Protein AF-A0A7J5VAN1-F1 (afdb_monomer_lite)

pLDDT: mean 75.52, std 18.14, range [35.72, 95.88]

Foldseek 3Di:
DDPPCDPPDDDDQVVQFQDFDADPVRDTQFTFHGFDWDPDPPDTHTPGTDGDGDPPPPPPPPPPPPPVVPPDDDDDD

Structure (mmCIF, N/CA/C/O backbone):
data_AF-A0A7J5VAN1-F1
#
_entry.id   AF-A0A7J5VAN1-F1
#
loop_
_atom_site.group_PDB
_atom_site.id
_atom_site.type_symbol
_atom_site.label_atom_id
_atom_site.label_alt_id
_atom_site.label_comp_id
_atom_site.label_asym_id
_atom_site.label_entity_id
_atom_site.label_seq_id
_atom_site.pdbx_PDB_ins_code
_atom_site.Cartn_x
_atom_site.Cartn_y
_atom_site.Cartn_z
_atom_site.occupancy
_atom_site.B_iso_or_equiv
_atom_site.auth_seq_id
_atom_site.auth_comp_id
_atom_site.auth_asym_id
_atom_site.auth_atom_id
_atom_site.pdbx_PDB_model_num
ATOM 1 N N . MET A 1 1 ? 28.444 -8.443 -4.434 1.00 38.00 1 MET A N 1
ATOM 2 C CA . MET A 1 1 ? 27.481 -9.565 -4.460 1.00 38.00 1 MET A CA 1
ATOM 3 C C . MET A 1 1 ? 26.104 -8.970 -4.708 1.00 38.00 1 MET A C 1
ATOM 5 O O . MET A 1 1 ? 25.640 -8.212 -3.868 1.00 38.00 1 MET A O 1
ATOM 9 N N . ALA A 1 2 ? 25.509 -9.196 -5.882 1.00 52.38 2 ALA A N 1
ATOM 10 C CA . ALA A 1 2 ? 24.167 -8.702 -6.182 1.00 52.38 2 ALA A CA 1
ATOM 11 C C . ALA A 1 2 ? 23.155 -9.591 -5.450 1.00 52.38 2 ALA A C 1
ATOM 13 O O . ALA A 1 2 ? 23.076 -10.789 -5.711 1.00 52.38 2 ALA A O 1
ATOM 14 N N . ILE A 1 3 ? 22.439 -9.019 -4.484 1.00 60.41 3 ILE A N 1
ATOM 15 C 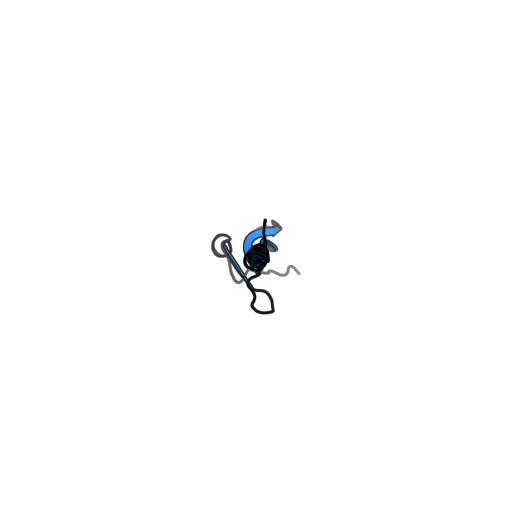CA . ILE A 1 3 ? 21.336 -9.692 -3.802 1.00 60.41 3 ILE A CA 1
ATOM 16 C 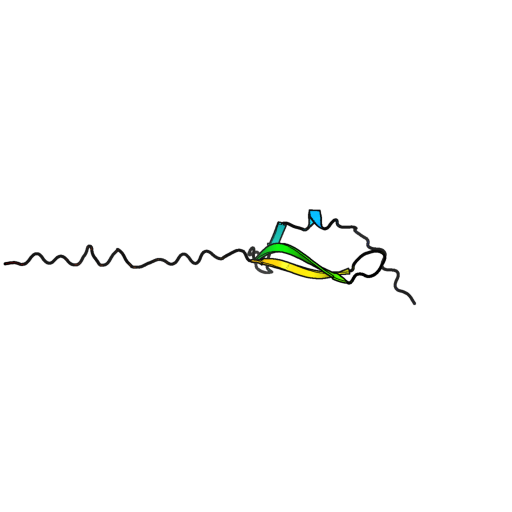C . ILE A 1 3 ? 20.224 -9.862 -4.843 1.00 60.41 3 ILE A C 1
ATOM 18 O O . ILE A 1 3 ? 19.505 -8.916 -5.156 1.00 60.41 3 ILE A O 1
ATOM 22 N N . ASN A 1 4 ? 20.132 -11.056 -5.426 1.00 57.72 4 ASN A N 1
ATOM 23 C CA . ASN A 1 4 ? 19.073 -11.417 -6.357 1.00 57.72 4 ASN A CA 1
ATOM 24 C C . ASN A 1 4 ? 17.785 -11.629 -5.542 1.00 57.72 4 ASN A C 1
ATOM 26 O O . ASN A 1 4 ? 17.540 -12.699 -4.990 1.00 57.72 4 ASN A O 1
ATOM 30 N N . ARG A 1 5 ? 17.030 -10.545 -5.338 1.00 63.12 5 ARG A N 1
ATOM 31 C CA . ARG A 1 5 ? 15.702 -10.569 -4.714 1.00 63.12 5 ARG A CA 1
ATOM 32 C C . ARG A 1 5 ? 14.683 -10.879 -5.797 1.00 63.12 5 ARG A C 1
ATOM 34 O O . ARG A 1 5 ? 13.989 -9.980 -6.263 1.00 63.12 5 ARG A O 1
ATOM 41 N N . GLU A 1 6 ? 14.602 -12.140 -6.202 1.00 65.00 6 GLU A N 1
ATOM 42 C CA . GLU A 1 6 ? 13.445 -12.571 -6.979 1.00 65.00 6 GLU A CA 1
ATOM 43 C C . GLU A 1 6 ? 12.180 -12.337 -6.132 1.00 65.00 6 GLU A C 1
ATOM 45 O O . GLU A 1 6 ? 12.115 -12.787 -4.979 1.00 65.00 6 GLU A O 1
ATOM 50 N N . PRO A 1 7 ? 11.188 -11.584 -6.639 1.00 65.50 7 PRO A N 1
ATOM 51 C CA . PRO A 1 7 ? 9.967 -11.336 -5.895 1.00 65.50 7 PRO A CA 1
ATOM 52 C C . PRO A 1 7 ? 9.215 -12.654 -5.697 1.00 65.50 7 PRO A C 1
ATOM 54 O O . PRO A 1 7 ? 8.748 -13.263 -6.654 1.00 65.50 7 PRO A O 1
ATOM 57 N N . GLN A 1 8 ? 9.055 -13.080 -4.441 1.00 66.94 8 GLN A N 1
ATOM 58 C CA . GLN A 1 8 ? 8.333 -14.316 -4.107 1.00 66.94 8 GLN A CA 1
ATOM 59 C C . GLN A 1 8 ? 6.833 -14.238 -4.443 1.00 66.94 8 GLN A C 1
ATOM 61 O O . GLN A 1 8 ? 6.170 -15.265 -4.560 1.00 66.94 8 GLN A O 1
ATOM 66 N N . VAL A 1 9 ? 6.283 -13.026 -4.596 1.00 73.31 9 VAL A N 1
ATOM 67 C CA . VAL A 1 9 ? 4.874 -12.793 -4.931 1.00 73.31 9 VAL A CA 1
ATOM 68 C C . VAL A 1 9 ? 4.764 -11.618 -5.897 1.00 73.31 9 VAL A C 1
ATOM 70 O O . VAL A 1 9 ? 5.178 -10.504 -5.579 1.00 73.31 9 VAL A O 1
ATOM 73 N N . PHE A 1 10 ? 4.149 -11.854 -7.058 1.00 77.69 10 PHE A N 1
ATOM 74 C CA . PHE A 1 10 ? 3.753 -10.792 -7.979 1.00 77.69 10 PHE A CA 1
ATOM 75 C C . PHE A 1 10 ? 2.321 -10.338 -7.674 1.00 77.69 10 PHE A C 1
ATOM 77 O O . PHE A 1 10 ? 1.376 -11.135 -7.699 1.00 77.69 10 PHE A O 1
ATOM 84 N N . LEU A 1 11 ? 2.148 -9.046 -7.395 1.00 79.00 11 LEU A N 1
ATOM 85 C CA . LEU A 1 11 ? 0.848 -8.445 -7.121 1.00 79.00 11 LEU A CA 1
ATOM 86 C C . LEU A 1 11 ? 0.487 -7.452 -8.220 1.00 79.00 11 LEU A C 1
ATOM 88 O O . LEU A 1 11 ? 1.202 -6.490 -8.476 1.00 79.00 11 LEU A O 1
ATOM 92 N N . PHE A 1 12 ? -0.680 -7.657 -8.826 1.00 86.56 12 PHE A N 1
ATOM 93 C CA . PHE A 1 12 ? -1.272 -6.656 -9.702 1.00 86.56 12 PHE A CA 1
ATOM 94 C C . PHE A 1 12 ? -1.774 -5.477 -8.871 1.00 86.56 12 PHE A C 1
ATOM 96 O O . PHE A 1 12 ? -2.499 -5.683 -7.895 1.00 86.56 12 PHE A O 1
ATOM 103 N N . LEU A 1 13 ? -1.473 -4.251 -9.308 1.00 88.25 13 LEU A N 1
ATOM 104 C CA . LEU A 1 13 ? -1.964 -3.018 -8.684 1.00 88.25 13 LEU A CA 1
ATOM 105 C C . LEU A 1 13 ? -3.487 -3.054 -8.475 1.00 88.25 13 LEU A C 1
ATOM 107 O O . LEU A 1 13 ? -3.976 -2.736 -7.395 1.00 88.25 13 LEU A O 1
ATOM 111 N N . SER A 1 14 ? -4.237 -3.558 -9.458 1.00 90.75 14 SER A N 1
ATOM 112 C CA . SER A 1 14 ? -5.698 -3.705 -9.390 1.00 90.75 14 SER A CA 1
ATOM 113 C C . SER A 1 14 ? -6.195 -4.554 -8.215 1.00 90.75 14 SER A C 1
ATOM 115 O O . SER A 1 14 ? -7.300 -4.331 -7.731 1.00 90.75 14 SER A O 1
ATOM 117 N N . LYS A 1 15 ? -5.392 -5.503 -7.714 1.00 91.31 15 LYS A N 1
ATOM 118 C CA . LYS A 1 15 ? -5.738 -6.300 -6.526 1.00 91.31 15 LYS A CA 1
ATOM 119 C C . LYS A 1 15 ? -5.543 -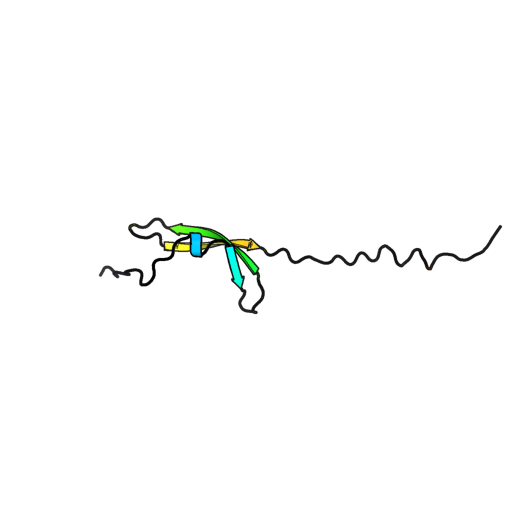5.530 -5.219 1.00 91.31 15 LYS A C 1
ATOM 121 O O . LYS A 1 15 ? -6.046 -5.986 -4.191 1.00 91.31 15 LYS A O 1
ATOM 126 N N . ILE A 1 16 ? -4.794 -4.430 -5.242 1.00 91.50 16 ILE A N 1
ATOM 127 C CA . ILE A 1 16 ? -4.431 -3.612 -4.077 1.00 91.50 16 ILE A CA 1
ATOM 128 C C . ILE A 1 16 ? -5.357 -2.394 -3.970 1.00 91.50 16 ILE A C 1
ATOM 130 O O . ILE A 1 16 ? -5.787 -2.048 -2.869 1.00 91.50 16 ILE A O 1
ATOM 134 N N . LEU A 1 17 ? -5.701 -1.774 -5.103 1.00 93.94 17 LEU A N 1
ATOM 135 C CA . LEU A 1 17 ? -6.583 -0.607 -5.153 1.00 93.94 17 LEU A CA 1
ATOM 136 C C . LEU A 1 17 ? -7.933 -0.873 -4.469 1.00 93.94 17 LEU A C 1
ATOM 138 O O . LEU A 1 17 ? -8.522 -1.947 -4.586 1.00 93.94 17 LEU A O 1
ATOM 142 N N . GLY A 1 18 ? -8.430 0.118 -3.730 1.00 93.44 18 GLY A N 1
ATOM 143 C CA . GLY A 1 18 ? -9.722 0.060 -3.046 1.00 93.44 18 GLY A CA 1
ATOM 144 C C . GLY A 1 18 ? -9.756 -0.781 -1.766 1.00 93.44 18 GLY A C 1
ATOM 145 O O . GLY A 1 18 ? -10.765 -0.734 -1.058 1.00 93.44 18 GLY A O 1
ATOM 146 N N . ARG A 1 19 ? -8.683 -1.506 -1.419 1.00 94.38 19 ARG A N 1
ATOM 147 C CA . ARG A 1 19 ? -8.605 -2.239 -0.145 1.00 94.38 19 ARG A CA 1
ATOM 148 C C . ARG A 1 19 ? -8.608 -1.289 1.049 1.00 94.38 19 ARG A C 1
ATOM 150 O O . ARG A 1 19 ? -8.055 -0.193 0.978 1.00 94.38 19 ARG A O 1
ATOM 157 N N . ASN A 1 20 ? -9.210 -1.731 2.153 1.00 94.94 20 ASN A N 1
ATOM 158 C CA . ASN A 1 20 ? -9.205 -0.983 3.408 1.00 94.94 20 ASN A CA 1
ATOM 159 C C . ASN A 1 20 ? -7.796 -0.957 4.010 1.00 94.94 20 ASN A C 1
ATOM 161 O O . ASN A 1 20 ? -7.131 -1.990 4.083 1.00 94.94 20 ASN A O 1
ATOM 165 N N . ILE A 1 21 ? -7.385 0.215 4.485 1.00 93.38 21 ILE A N 1
ATOM 166 C CA . ILE A 1 21 ? -6.202 0.369 5.328 1.00 93.38 21 ILE A CA 1
ATOM 167 C C . ILE A 1 21 ? -6.667 0.321 6.773 1.00 93.38 21 ILE A C 1
ATOM 169 O O . ILE A 1 21 ? -7.513 1.119 7.183 1.00 93.38 21 ILE A O 1
ATOM 173 N N . VAL A 1 22 ? -6.120 -0.630 7.519 1.00 94.00 22 VAL A N 1
ATOM 174 C CA . VAL A 1 22 ? -6.435 -0.851 8.927 1.00 94.00 22 VAL A CA 1
ATOM 175 C C . VAL A 1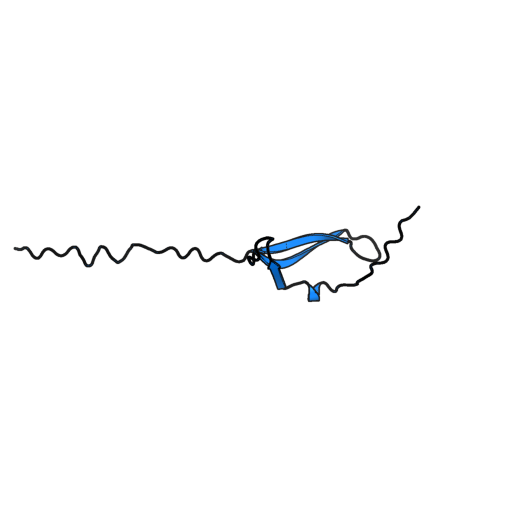 22 ? -5.249 -0.371 9.753 1.00 94.00 22 VAL A C 1
ATOM 177 O O . VAL A 1 22 ? -4.112 -0.755 9.483 1.00 94.00 22 VAL A O 1
ATOM 180 N N . GLY A 1 23 ? -5.513 0.519 10.706 1.00 90.69 23 GLY A N 1
ATOM 181 C CA . GLY A 1 23 ? -4.518 1.007 11.649 1.00 90.69 23 GLY A CA 1
ATOM 182 C C . GLY A 1 23 ? -4.138 -0.064 12.667 1.00 90.69 23 GLY A C 1
ATOM 183 O O . GLY A 1 23 ? -4.784 -1.106 12.785 1.00 90.69 23 GLY A O 1
ATOM 184 N N . ALA A 1 24 ? -3.080 0.197 13.432 1.00 93.44 24 ALA A N 1
ATOM 185 C CA . ALA A 1 24 ? -2.588 -0.746 14.436 1.00 93.44 24 ALA A CA 1
ATOM 186 C C . ALA A 1 24 ? -3.623 -1.057 15.535 1.00 93.44 24 ALA A C 1
ATOM 188 O O . ALA A 1 24 ? -3.531 -2.103 16.172 1.00 93.44 24 ALA A O 1
ATOM 189 N N . THR A 1 25 ? -4.615 -0.182 15.747 1.00 93.75 25 THR A N 1
ATOM 190 C CA . THR A 1 25 ? -5.684 -0.389 16.737 1.00 93.75 25 THR A CA 1
ATOM 191 C C . THR A 1 25 ? -6.943 -1.040 16.147 1.00 93.75 25 THR A C 1
ATOM 193 O O . THR A 1 25 ? -7.933 -1.217 16.853 1.00 93.75 25 THR A O 1
ATOM 196 N N . GLY A 1 26 ? -6.908 -1.451 14.872 1.00 92.12 26 GLY A N 1
ATOM 197 C CA . GLY A 1 26 ? -8.016 -2.122 14.181 1.00 92.12 26 GLY A CA 1
ATOM 198 C C . GLY A 1 26 ? -9.027 -1.174 13.526 1.00 92.12 26 GLY A C 1
ATOM 199 O O . GLY A 1 26 ? -9.979 -1.617 12.882 1.00 92.12 26 GLY A O 1
ATOM 200 N N . GLU A 1 27 ? -8.831 0.133 13.648 1.00 92.38 27 GLU A N 1
ATOM 201 C CA . GLU A 1 27 ? -9.643 1.152 13.004 1.00 92.38 27 GLU A CA 1
ATOM 202 C C . GLU A 1 27 ? -9.388 1.203 11.492 1.00 92.38 27 GLU A C 1
ATOM 204 O O . GLU A 1 27 ? -8.264 1.049 11.018 1.00 92.38 27 GLU A O 1
ATOM 209 N N . THR A 1 28 ? -10.430 1.460 10.701 1.00 92.50 28 THR A N 1
ATOM 210 C CA . THR A 1 28 ? -10.244 1.702 9.265 1.00 92.50 28 THR A CA 1
ATOM 211 C C . THR A 1 28 ? -9.801 3.145 9.045 1.00 92.50 28 THR A C 1
ATOM 213 O O . THR A 1 28 ? -10.575 4.076 9.264 1.00 92.50 28 THR A O 1
ATOM 216 N N . LEU A 1 29 ? -8.571 3.327 8.571 1.00 92.06 29 LEU A N 1
ATOM 217 C CA . LEU A 1 29 ? -7.986 4.632 8.254 1.00 92.06 29 LEU A CA 1
ATOM 218 C C . LEU A 1 29 ? -8.473 5.171 6.906 1.00 92.06 29 LEU A C 1
ATOM 220 O O . LEU A 1 29 ? -8.505 6.381 6.683 1.00 92.06 29 LEU A O 1
ATOM 224 N N . GLY A 1 30 ? -8.864 4.283 5.993 1.00 93.81 30 GLY A N 1
ATOM 225 C CA . GLY A 1 30 ? -9.266 4.666 4.649 1.00 93.81 30 GLY A CA 1
ATOM 226 C C . GLY A 1 30 ? -9.199 3.522 3.655 1.00 93.81 30 GLY A C 1
ATOM 227 O O . GLY A 1 30 ? -9.259 2.350 4.031 1.00 93.81 30 GLY A O 1
ATOM 228 N N . ARG A 1 31 ? -9.065 3.870 2.374 1.00 95.56 31 ARG A N 1
ATOM 229 C CA . ARG A 1 31 ? -8.885 2.913 1.275 1.00 95.56 31 ARG A CA 1
ATOM 230 C C . ARG A 1 31 ? -7.694 3.281 0.408 1.00 95.56 31 ARG A C 1
ATOM 232 O O . ARG A 1 31 ? -7.476 4.467 0.159 1.00 95.56 31 ARG A O 1
ATOM 239 N N . VAL A 1 32 ? -6.975 2.274 -0.084 1.00 95.88 32 VAL A N 1
ATOM 240 C CA . VAL A 1 32 ? -5.875 2.467 -1.038 1.00 95.88 32 VAL A CA 1
ATOM 241 C C . VAL A 1 32 ? -6.415 3.154 -2.289 1.00 95.88 32 VAL A C 1
ATOM 243 O O . VAL A 1 32 ? -7.342 2.650 -2.927 1.00 95.88 32 VAL A O 1
ATOM 246 N N . TYR A 1 33 ? -5.846 4.310 -2.606 1.00 94.94 33 TYR A N 1
ATOM 247 C CA . TYR A 1 33 ? -6.164 5.082 -3.801 1.00 94.94 33 TYR A CA 1
ATOM 248 C C . TYR A 1 33 ? -5.111 4.860 -4.884 1.00 94.94 33 TYR A C 1
ATOM 250 O O . TYR A 1 33 ? -5.479 4.673 -6.037 1.00 94.94 33 TYR A O 1
ATOM 258 N N . ASP A 1 34 ? -3.832 4.843 -4.500 1.00 94.38 34 ASP A N 1
ATOM 259 C CA . ASP A 1 34 ? -2.707 4.622 -5.408 1.00 94.38 34 ASP A CA 1
ATOM 260 C C . ASP A 1 34 ? -1.441 4.185 -4.639 1.00 94.38 34 ASP A C 1
ATOM 262 O O . ASP A 1 34 ? -1.453 4.111 -3.405 1.00 94.38 34 ASP A O 1
ATOM 266 N N . LEU A 1 35 ? -0.347 3.905 -5.348 1.00 92.69 35 LEU A N 1
ATOM 267 C CA . LEU A 1 35 ? 0.963 3.550 -4.797 1.00 92.69 35 LEU A CA 1
ATOM 268 C C . LEU A 1 35 ? 2.052 4.484 -5.327 1.00 92.69 35 LEU A C 1
ATOM 270 O O . LEU A 1 35 ? 2.024 4.902 -6.480 1.00 92.69 35 LEU A O 1
ATOM 274 N N . THR A 1 36 ? 3.065 4.745 -4.506 1.00 93.06 36 THR A N 1
ATOM 275 C CA . THR A 1 36 ? 4.332 5.298 -4.992 1.00 93.06 36 THR A CA 1
ATOM 276 C C . THR A 1 36 ? 5.319 4.156 -5.167 1.00 93.06 36 THR A C 1
ATOM 278 O O . THR A 1 36 ? 5.458 3.306 -4.283 1.00 93.06 36 THR A O 1
ATOM 281 N N . ALA A 1 37 ? 5.996 4.122 -6.310 1.00 90.62 37 ALA A N 1
ATOM 282 C CA . ALA A 1 37 ? 6.971 3.089 -6.607 1.00 90.62 37 ALA A CA 1
ATOM 283 C C . ALA A 1 37 ? 8.193 3.664 -7.321 1.00 90.62 37 ALA A C 1
ATOM 285 O O . ALA A 1 37 ? 8.090 4.618 -8.092 1.00 90.62 37 ALA A O 1
ATOM 286 N N . GLU A 1 38 ? 9.344 3.058 -7.066 1.00 89.88 38 GLU A N 1
ATOM 287 C CA . GLU A 1 38 ? 10.561 3.294 -7.829 1.00 89.88 38 GLU A CA 1
ATOM 288 C C . GLU A 1 38 ? 10.583 2.360 -9.036 1.00 89.88 38 GLU A C 1
ATOM 290 O O . GLU A 1 38 ? 10.472 1.137 -8.904 1.00 89.88 38 GLU A O 1
ATOM 295 N N . PHE A 1 39 ? 10.718 2.947 -10.224 1.00 80.44 39 PHE A N 1
ATOM 296 C CA . PHE A 1 39 ? 10.818 2.215 -11.481 1.00 80.44 39 PHE A CA 1
ATOM 297 C C . PHE A 1 39 ? 12.228 1.653 -11.644 1.00 80.44 39 PHE A C 1
ATOM 299 O O . PHE A 1 39 ? 13.079 2.219 -12.323 1.00 80.44 39 PHE A O 1
ATOM 306 N N . VAL A 1 40 ? 12.460 0.527 -10.983 1.00 81.25 40 VAL A N 1
ATOM 307 C CA . VAL A 1 40 ? 13.613 -0.345 -11.198 1.00 81.25 40 VAL A CA 1
ATOM 308 C C . VAL A 1 40 ? 13.155 -1.548 -12.010 1.00 81.25 40 VAL A C 1
ATOM 310 O O . VAL A 1 40 ? 12.180 -2.214 -11.666 1.00 81.25 40 VAL A O 1
ATOM 313 N N . GLU 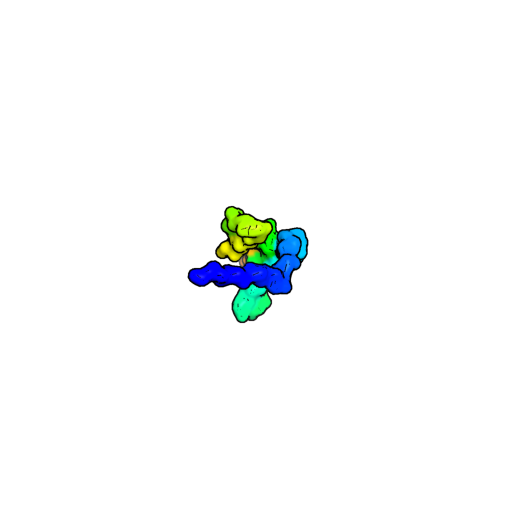A 1 41 ? 13.831 -1.815 -13.122 1.00 73.38 41 GLU A N 1
ATOM 314 C CA . GLU A 1 41 ? 13.543 -2.989 -13.944 1.00 73.38 41 GLU A CA 1
ATOM 315 C C . GLU A 1 41 ? 14.040 -4.265 -13.245 1.00 73.38 41 GLU A C 1
ATOM 317 O O . GLU A 1 41 ? 15.114 -4.243 -12.634 1.00 73.38 41 GLU A O 1
ATOM 322 N N . PRO A 1 42 ? 13.303 -5.394 -13.316 1.00 75.88 42 PRO A N 1
ATOM 323 C CA . PRO A 1 42 ? 12.080 -5.643 -14.098 1.00 75.88 42 PRO A CA 1
ATOM 324 C C . PRO A 1 42 ? 10.757 -5.425 -13.335 1.00 75.88 42 PRO A C 1
ATOM 326 O O . PRO A 1 42 ? 9.689 -5.503 -13.941 1.00 75.88 42 PRO A O 1
ATOM 329 N N . TYR A 1 43 ? 10.805 -5.169 -12.022 1.00 78.88 43 TYR A N 1
ATOM 330 C CA . TYR A 1 43 ? 9.620 -4.996 -11.179 1.00 78.88 43 TYR A CA 1
ATOM 331 C C . TYR A 1 43 ? 9.758 -3.752 -10.300 1.00 78.88 43 TYR A C 1
ATOM 333 O O . TYR A 1 43 ? 10.706 -3.674 -9.515 1.00 78.88 43 TYR A O 1
ATOM 341 N N . PRO A 1 44 ? 8.804 -2.808 -10.369 1.00 84.31 44 PRO A N 1
ATOM 342 C CA . PRO A 1 44 ? 8.887 -1.592 -9.582 1.00 84.31 44 PRO A CA 1
ATOM 343 C C . PRO A 1 44 ? 8.790 -1.907 -8.086 1.00 84.31 44 PRO A C 1
ATOM 345 O O . PRO A 1 44 ? 7.959 -2.713 -7.652 1.00 84.31 44 PRO A O 1
ATOM 348 N N . ILE A 1 45 ? 9.629 -1.252 -7.287 1.00 85.56 45 ILE A N 1
ATOM 349 C CA . ILE A 1 45 ? 9.630 -1.402 -5.829 1.00 85.56 45 ILE A CA 1
ATOM 350 C C . ILE A 1 45 ? 8.630 -0.408 -5.249 1.00 85.56 45 ILE A C 1
ATOM 352 O O . ILE A 1 45 ? 8.781 0.798 -5.423 1.00 85.56 45 ILE A O 1
ATOM 356 N N . VAL A 1 46 ? 7.615 -0.899 -4.536 1.00 88.12 46 VAL A N 1
ATOM 357 C CA . VAL A 1 46 ? 6.648 -0.040 -3.838 1.00 88.12 46 VAL A CA 1
ATOM 358 C C . VAL A 1 46 ? 7.329 0.620 -2.638 1.00 88.12 46 VAL A C 1
ATOM 360 O O . VAL A 1 46 ? 7.802 -0.071 -1.737 1.00 88.12 46 VAL A O 1
ATOM 363 N N . THR A 1 47 ? 7.351 1.951 -2.609 1.00 92.06 47 THR A N 1
ATOM 364 C CA . THR A 1 47 ? 7.966 2.762 -1.542 1.00 92.06 47 THR A CA 1
ATOM 365 C C . THR A 1 47 ? 6.941 3.441 -0.641 1.00 92.06 47 THR A C 1
ATOM 367 O O . THR A 1 47 ? 7.275 3.877 0.458 1.00 92.06 47 THR A O 1
ATOM 370 N N . GLY A 1 48 ? 5.679 3.510 -1.068 1.00 91.62 48 GLY A N 1
ATOM 371 C CA . GLY A 1 48 ? 4.626 4.163 -0.303 1.00 91.62 48 GLY A CA 1
ATOM 372 C C . GLY A 1 48 ? 3.225 3.907 -0.847 1.00 91.62 48 GLY A C 1
ATOM 373 O O . GLY A 1 48 ? 3.032 3.330 -1.919 1.00 91.62 48 GLY A O 1
ATOM 374 N N . ILE A 1 49 ? 2.230 4.321 -0.062 1.00 93.00 49 ILE A N 1
ATOM 375 C CA . ILE A 1 49 ? 0.805 4.127 -0.342 1.00 93.00 49 ILE A CA 1
ATOM 376 C C . ILE A 1 49 ? 0.101 5.477 -0.250 1.00 93.00 49 ILE A C 1
ATOM 378 O O . ILE A 1 49 ? 0.193 6.168 0.766 1.00 93.00 49 ILE A O 1
ATOM 382 N N . ILE A 1 50 ? -0.660 5.817 -1.285 1.00 94.69 50 ILE A N 1
ATOM 383 C CA . ILE A 1 50 ? -1.579 6.952 -1.290 1.00 94.69 50 ILE A CA 1
ATOM 384 C C . ILE A 1 50 ? -2.965 6.412 -0.957 1.00 94.69 50 ILE A C 1
ATOM 386 O O . ILE A 1 50 ? -3.458 5.475 -1.589 1.00 94.69 50 ILE A O 1
ATOM 390 N N . PHE A 1 51 ? -3.624 6.993 0.041 1.00 93.88 51 PHE A N 1
ATOM 391 C CA . PHE A 1 51 ? -4.927 6.511 0.477 1.00 93.88 51 PHE A CA 1
ATOM 392 C C . PHE A 1 51 ? -5.923 7.634 0.693 1.00 93.88 51 PHE A C 1
ATOM 394 O O . PHE A 1 51 ? -5.590 8.740 1.118 1.00 93.88 51 PHE A O 1
ATOM 401 N N . ARG A 1 52 ? -7.187 7.320 0.419 1.00 92.06 52 ARG A N 1
ATOM 402 C CA . ARG A 1 52 ? -8.303 8.201 0.728 1.00 92.06 52 ARG A CA 1
ATOM 403 C C . ARG A 1 52 ? -8.727 7.950 2.166 1.00 92.06 52 ARG A C 1
ATOM 405 O O . ARG A 1 52 ? -9.197 6.855 2.478 1.00 92.06 52 ARG A O 1
ATOM 412 N N . SER A 1 53 ? -8.578 8.965 3.013 1.00 89.88 53 SER A N 1
ATOM 413 C CA . SER A 1 53 ? -8.990 8.903 4.415 1.00 89.88 53 SER A CA 1
ATOM 414 C C . SER A 1 53 ? -10.487 8.607 4.539 1.00 89.88 53 SER A C 1
ATOM 416 O O . SER A 1 53 ? -11.316 9.186 3.825 1.00 89.88 53 SER A O 1
ATOM 418 N N . ALA A 1 54 ? -10.835 7.694 5.445 1.00 82.06 54 ALA A N 1
ATOM 419 C CA . ALA A 1 54 ? -12.212 7.513 5.864 1.00 82.06 54 ALA A CA 1
ATOM 420 C C . ALA A 1 54 ? -12.614 8.760 6.658 1.00 82.06 54 ALA A C 1
ATOM 422 O O . ALA A 1 54 ? -12.160 8.966 7.782 1.00 82.06 54 ALA A O 1
ATOM 423 N N . GLN A 1 55 ? -13.447 9.621 6.066 1.00 74.38 55 GLN A N 1
ATOM 424 C CA . GLN A 1 55 ? -13.992 10.770 6.781 1.00 74.38 55 GLN A CA 1
ATOM 425 C C . GLN A 1 55 ? -14.697 10.266 8.037 1.00 74.38 55 GLN A C 1
ATOM 427 O O . GLN A 1 55 ? -15.750 9.626 7.970 1.00 74.38 55 GLN A O 1
ATOM 432 N N . LYS A 1 56 ? -14.122 10.577 9.198 1.00 63.16 56 LYS A N 1
ATOM 433 C CA . LYS A 1 56 ? -14.828 10.467 10.464 1.00 63.16 56 LYS A CA 1
ATOM 434 C C . LYS A 1 56 ? -15.980 11.458 10.349 1.00 63.16 56 LYS A C 1
ATOM 436 O O . LYS A 1 56 ? -15.742 12.663 10.363 1.00 63.16 56 LYS A O 1
ATOM 441 N N . LYS A 1 57 ? -17.215 10.976 10.157 1.00 55.25 57 LYS A N 1
ATOM 442 C CA . LYS A 1 57 ? -18.401 11.818 10.346 1.00 55.25 57 LYS A CA 1
ATOM 443 C C . LYS A 1 57 ? -18.307 12.329 11.776 1.00 55.25 57 LYS A C 1
ATOM 445 O O . LYS A 1 57 ? -18.634 11.610 12.716 1.00 55.25 57 LYS A O 1
ATOM 450 N N . ILE A 1 58 ? -17.806 13.547 11.941 1.00 54.94 58 ILE A N 1
ATOM 451 C CA . ILE A 1 58 ? -18.012 14.297 13.163 1.00 54.94 58 ILE A CA 1
ATOM 452 C C . ILE A 1 58 ? -19.505 14.568 13.126 1.00 54.94 58 ILE A C 1
ATOM 454 O O . ILE A 1 58 ? -19.979 15.402 12.357 1.00 54.94 58 ILE A O 1
ATOM 458 N N . LEU A 1 59 ? -20.259 13.751 13.856 1.00 55.56 59 LEU A N 1
ATOM 459 C CA . LEU A 1 59 ? -21.651 14.023 14.132 1.00 55.56 59 LEU A CA 1
ATOM 460 C C . LEU A 1 59 ? -21.631 15.293 14.982 1.00 55.56 59 LEU A C 1
ATOM 462 O O . LEU A 1 59 ? -21.492 15.233 16.200 1.00 55.56 59 LEU A O 1
ATOM 466 N N . SER A 1 60 ? -21.651 16.453 14.329 1.00 49.19 60 SER A N 1
ATOM 467 C CA . SER A 1 60 ? -21.904 17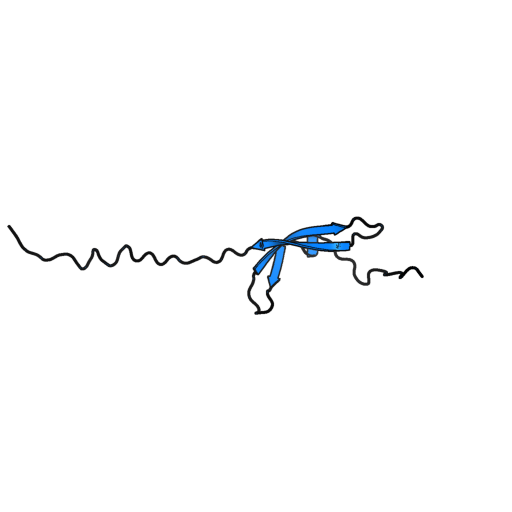.717 14.995 1.00 49.19 60 SER A CA 1
ATOM 468 C C . SER A 1 60 ? -23.327 17.618 15.523 1.00 49.19 60 SER A C 1
ATOM 470 O O . SER A 1 60 ? -24.298 17.833 14.796 1.00 49.19 60 SER A O 1
ATOM 472 N N . SER A 1 61 ? -23.463 17.204 16.775 1.00 56.03 61 SER A N 1
ATOM 473 C CA . SER A 1 61 ? -24.676 17.404 17.543 1.00 56.03 61 SER A CA 1
ATOM 474 C C . SER A 1 61 ? -24.888 18.913 17.639 1.00 56.03 61 SER A C 1
ATOM 476 O O . SER A 1 61 ? -24.320 19.551 18.519 1.00 56.03 61 SER A O 1
ATOM 478 N N . SER A 1 62 ? -25.641 19.496 16.701 1.00 51.44 62 SER A N 1
ATOM 479 C CA . SER A 1 62 ? -26.139 20.866 16.823 1.00 51.44 62 SER A CA 1
ATOM 480 C C . SER A 1 62 ? -27.046 20.927 18.052 1.00 51.44 62 SER A C 1
ATOM 482 O O . SER A 1 62 ? -28.139 20.356 18.007 1.00 51.44 62 SER A O 1
ATOM 484 N N . PRO A 1 63 ? -26.688 21.645 19.130 1.00 52.12 63 PRO A N 1
ATOM 485 C CA . PRO A 1 63 ? -27.599 21.910 20.232 1.00 52.12 63 PRO A CA 1
ATOM 486 C C . PRO A 1 63 ? -28.435 23.150 19.879 1.00 52.12 63 PRO A C 1
ATOM 488 O O . PRO A 1 63 ? -28.453 24.135 20.603 1.00 52.12 63 PRO A O 1
ATOM 491 N N . GLY A 1 64 ? -29.067 23.152 18.702 1.00 51.84 64 GLY A N 1
ATOM 492 C CA . GLY A 1 64 ? -29.718 24.347 18.149 1.00 51.84 64 GLY A CA 1
ATOM 493 C C . GLY A 1 64 ? -31.229 24.413 18.360 1.00 51.84 64 GLY A C 1
ATOM 494 O O . GLY A 1 64 ? -31.826 25.466 18.170 1.00 51.84 64 GLY A O 1
ATOM 495 N N . MET A 1 65 ? -31.866 23.302 18.741 1.00 50.69 65 MET A N 1
ATOM 496 C CA . MET A 1 65 ? -33.325 23.168 18.614 1.00 50.69 65 MET A CA 1
ATOM 497 C C . MET A 1 65 ? -34.062 22.896 19.932 1.00 50.69 65 MET A C 1
ATOM 499 O O . MET A 1 65 ? -35.285 22.935 19.960 1.00 50.69 65 MET A O 1
ATOM 503 N N . MET A 1 66 ? -33.337 22.672 21.035 1.00 49.88 66 MET A N 1
ATOM 504 C CA . MET A 1 66 ? -33.928 22.343 22.344 1.00 49.88 66 MET A CA 1
ATOM 505 C C . MET A 1 66 ? -34.186 23.553 23.258 1.00 49.88 66 MET A C 1
ATOM 507 O O . MET A 1 66 ? -34.885 23.413 24.254 1.00 49.88 66 MET A O 1
ATOM 511 N N . TRP A 1 67 ? -33.663 24.739 22.927 1.00 51.47 67 TRP A N 1
ATOM 512 C CA . TRP A 1 67 ? -33.833 25.948 23.751 1.00 51.47 67 TRP A CA 1
ATOM 513 C C . TRP A 1 67 ? -35.119 26.728 23.435 1.00 51.47 67 TRP A C 1
ATOM 515 O O . TRP A 1 67 ? -35.655 27.416 24.299 1.00 51.47 67 TRP A O 1
ATOM 525 N N . TRP A 1 68 ? -35.668 26.586 22.225 1.00 48.78 68 TRP A N 1
ATOM 526 C CA . TRP A 1 68 ? -36.840 27.357 21.788 1.00 48.78 68 TRP A CA 1
ATOM 527 C C . TRP A 1 68 ? -38.168 26.839 22.354 1.00 48.78 68 TRP A C 1
ATOM 529 O O . TRP A 1 68 ? -39.130 27.595 22.446 1.00 48.78 68 TRP A O 1
ATOM 539 N N . THR A 1 69 ? -38.233 25.574 22.777 1.00 58.75 69 THR A N 1
ATOM 540 C CA . THR A 1 69 ? -39.456 24.974 23.336 1.00 58.75 69 THR A CA 1
ATOM 541 C C . THR A 1 69 ? -39.681 25.280 24.816 1.00 58.75 69 THR A C 1
ATOM 543 O O . THR A 1 69 ? -40.802 25.121 25.287 1.00 58.75 69 THR A O 1
ATOM 546 N N . TRP A 1 70 ? -38.667 25.774 25.535 1.00 55.03 70 TRP A N 1
ATOM 547 C CA . TRP A 1 70 ? -38.767 26.113 26.962 1.00 55.03 70 TRP A CA 1
ATOM 548 C C . TRP A 1 70 ? -38.939 27.616 27.242 1.00 55.03 70 TRP A C 1
ATOM 550 O O . TRP A 1 70 ? -39.291 27.988 28.358 1.00 55.03 70 TRP A O 1
ATOM 560 N N . MET A 1 71 ? -38.766 28.493 26.245 1.00 47.53 71 MET A N 1
ATOM 561 C CA . MET A 1 71 ? -38.978 29.944 26.384 1.00 47.53 71 MET A CA 1
ATOM 562 C C . MET A 1 71 ? -40.352 30.383 25.856 1.00 47.53 71 MET A C 1
ATOM 564 O O . MET A 1 71 ? -40.455 31.162 24.911 1.00 47.53 71 MET A O 1
ATOM 568 N N . LYS A 1 72 ? -41.431 29.921 26.492 1.00 58.47 72 LYS A N 1
ATOM 569 C CA . LYS A 1 72 ? -42.706 30.656 26.482 1.00 58.47 72 LYS A CA 1
ATOM 570 C C . LYS A 1 72 ? -43.206 30.841 27.912 1.00 58.47 72 LYS A C 1
ATOM 572 O O . LYS A 1 72 ? -43.974 30.009 28.391 1.00 58.47 72 LYS A O 1
ATOM 577 N N . PRO A 1 73 ? -42.836 31.937 28.591 1.00 50.03 73 PRO A N 1
ATOM 578 C CA . PRO A 1 73 ? -43.696 32.462 29.624 1.00 50.03 73 PRO A CA 1
ATOM 579 C C . PRO A 1 73 ? -44.872 33.141 28.920 1.00 50.03 73 PRO A C 1
ATOM 581 O O . PRO A 1 73 ? -44.733 34.158 28.244 1.00 50.03 73 PRO A O 1
ATOM 584 N N . SER A 1 74 ? -46.042 32.530 29.056 1.00 62.72 74 SER A N 1
ATOM 585 C CA . SER A 1 74 ? -47.314 33.230 28.980 1.00 62.72 74 SER A CA 1
ATOM 586 C C . SER A 1 74 ? -47.281 34.418 29.943 1.00 62.72 74 SER A C 1
ATOM 588 O O . SER A 1 74 ? -47.375 34.197 31.144 1.00 62.72 74 SER A O 1
ATOM 590 N N . LEU A 1 75 ? -47.141 35.648 29.452 1.00 51.28 75 LEU A N 1
ATOM 591 C CA . LEU A 1 75 ? -47.590 36.851 30.158 1.00 51.28 75 LEU A CA 1
ATOM 592 C C . LEU A 1 75 ? -47.641 38.035 29.169 1.00 51.28 75 LEU A C 1
ATOM 594 O O . LEU A 1 75 ? -46.595 38.537 28.780 1.00 51.28 75 LEU A O 1
ATOM 598 N N . PHE A 1 76 ? -48.869 38.349 28.724 1.00 35.72 76 PHE A N 1
ATOM 599 C CA . PHE A 1 76 ? -49.539 39.662 28.563 1.00 35.72 76 PHE A CA 1
ATOM 600 C C . PHE A 1 76 ? -48.732 40.927 28.169 1.00 35.72 76 PHE A C 1
ATOM 602 O O . PHE A 1 76 ? -47.572 41.071 28.550 1.00 35.72 76 PHE A O 1
ATOM 609 N N . PRO A 1 77 ? -49.348 41.900 27.461 1.00 54.59 77 PRO A N 1
ATOM 610 C CA . PRO A 1 77 ? -50.758 42.308 27.549 1.00 54.59 77 PRO A CA 1
ATOM 611 C C . PRO A 1 77 ? -51.640 41.985 26.339 1.00 54.59 77 PRO A C 1
ATOM 613 O O . PRO A 1 77 ? -51.104 41.778 25.230 1.00 54.59 77 PRO A O 1
#

Radius of gyration: 26.47 Å; chains: 1; bounding box: 78×57×44 Å

Sequence (77 aa):
MAINREPQVFLFLSKILGRNIVGATGETLGRVYDLTAEFVEPYPIVTGIIFRSAQKKILSSSPGMMWWTWMKPSLFP

Secondary structure (DSSP, 8-state):
-------S----GGGTTTPEEE-TTS-EEEEEEEEEEE--SSSPEEEEEEEEE-----------SSSTTT-------